Protein AF-A0A377CUZ8-F1 (afdb_monomer_lite)

Organism: Escherichia coli (NCBI:txid562)

Foldseek 3Di:
DPPWDFDWDWDADDDPDTDTDGPGTDDDDPQFDDQPFPCPPWFQPDDDSRGHPVCVQVVVQVVVCVVVVHHDPDDDDDDPWPPDPDDDWDWDADPVVRDIATAGHTRPDPDGDRGPDDGD

Radius of gyration: 17.98 Å; chains: 1; bounding box: 41×42×46 Å

pLDDT: mean 97.09, std 1.18, range [89.94, 98.19]

InterPro domains:
  IPR010280 (Uracil-5)-methyltransferase family [PS51687] (44-120)
  IPR010280 (Uracil-5)-methyltransferase family [PTHR11061] (1-120)
  IPR012340 Nucleic acid-binding, OB-fold [G3DSA:2.40.50.140] (1-38)
  IPR029063 S-adenosyl-L-methionine-dependent methyltransferase superfamily [G3DSA:3.40.50.150] (39-115)
  IPR029063 S-adenosyl-L-methionine-dependent methyltransferase superfamily [SSF53335] (32-120)

Secondary structure (DSSP, 8-state):
-TT--EEEEEEEEETTEEEEEEEEE----TTB---S-TTTTTBTT-S-TTB-HHHHHHHHHHHHHHHHTS---------SSS-------EEEEETTTTEEEEEEEBTTSSPEEEPS----

Sequence (120 aa):
MPQENAEVTVTEDKKQYARAKVVRRLSDSPERETPRCPHFGVCGGCQQQHASVDLQQRSKS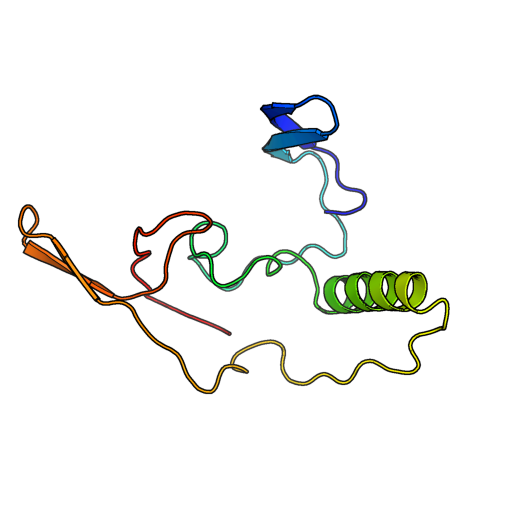AALARLMKHDVSEVIADVPWGYRRRARLSLNYLPKTQQLQMGFRKAGSSDIVDVKQCPI

Structure (mmCIF, N/CA/C/O backbone):
data_AF-A0A377CUZ8-F1
#
_entry.id   AF-A0A377CUZ8-F1
#
loop_
_atom_site.group_PDB
_atom_site.id
_atom_site.type_symbol
_atom_site.label_atom_id
_atom_site.label_alt_id
_atom_site.label_comp_id
_atom_site.label_asym_id
_atom_site.label_entity_id
_atom_site.label_seq_id
_atom_site.pdbx_PDB_ins_code
_atom_site.Cartn_x
_atom_site.Cartn_y
_atom_site.Cartn_z
_atom_site.occupancy
_atom_site.B_iso_or_equiv
_atom_site.auth_seq_id
_atom_site.auth_comp_id
_atom_site.auth_asym_id
_atom_site.auth_atom_id
_atom_site.pdbx_PDB_model_num
ATOM 1 N N . MET A 1 1 ? 0.066 4.608 -9.430 1.00 89.94 1 MET A N 1
ATOM 2 C CA . MET A 1 1 ? 1.178 3.793 -9.965 1.00 89.94 1 MET A CA 1
ATOM 3 C C . MET A 1 1 ? 1.796 4.525 -11.143 1.00 89.94 1 MET A C 1
ATOM 5 O O . MET A 1 1 ? 1.239 5.553 -11.524 1.00 89.94 1 MET A O 1
ATOM 9 N N . PRO A 1 2 ? 2.950 4.087 -11.678 1.00 93.50 2 PRO A N 1
ATOM 10 C CA . PRO A 1 2 ? 3.491 4.676 -12.896 1.00 93.50 2 PRO A CA 1
ATOM 11 C C . PRO A 1 2 ? 2.420 4.763 -14.000 1.00 93.50 2 PRO A C 1
ATOM 13 O O . PRO A 1 2 ? 1.603 3.852 -14.140 1.00 93.50 2 PRO A O 1
ATOM 16 N N . GLN A 1 3 ? 2.410 5.890 -14.722 1.00 94.31 3 GLN A N 1
ATOM 17 C CA . GLN A 1 3 ? 1.491 6.198 -15.829 1.00 94.31 3 GLN A CA 1
ATOM 18 C C . GLN A 1 3 ? -0.010 6.297 -15.477 1.00 94.31 3 GLN A C 1
ATOM 20 O O . GLN A 1 3 ? -0.833 6.413 -16.378 1.00 94.31 3 GLN A O 1
ATOM 25 N N . GLU A 1 4 ? -0.390 6.321 -14.196 1.00 96.31 4 GLU A N 1
ATOM 26 C CA . GLU A 1 4 ? -1.786 6.559 -13.800 1.00 96.31 4 GLU A CA 1
ATOM 27 C C . GLU A 1 4 ? -2.101 8.036 -13.578 1.00 96.31 4 GLU A C 1
ATOM 29 O O . GLU A 1 4 ? -1.284 8.798 -13.054 1.00 96.31 4 GLU A O 1
ATOM 34 N N . ASN A 1 5 ? -3.343 8.407 -13.877 1.00 97.50 5 ASN A N 1
ATOM 35 C CA . ASN A 1 5 ? -3.912 9.713 -13.588 1.00 97.50 5 ASN A CA 1
ATOM 36 C C . ASN A 1 5 ? -4.912 9.600 -12.433 1.00 97.50 5 ASN A C 1
ATOM 38 O O . ASN A 1 5 ? -5.683 8.642 -12.331 1.00 97.50 5 ASN A O 1
ATOM 42 N N . ALA A 1 6 ? -4.909 10.592 -11.547 1.00 97.62 6 ALA A N 1
ATOM 43 C CA . ALA A 1 6 ? -5.799 10.635 -10.398 1.00 97.62 6 ALA A CA 1
ATOM 44 C C . ALA A 1 6 ? -6.042 12.073 -9.938 1.00 97.62 6 ALA A C 1
ATOM 46 O O . ALA A 1 6 ? -5.156 12.923 -10.017 1.00 97.62 6 ALA A O 1
ATOM 47 N N . GLU A 1 7 ? -7.223 12.306 -9.381 1.00 98.00 7 GLU A N 1
ATOM 48 C CA . GLU A 1 7 ? -7.508 13.454 -8.533 1.00 98.00 7 GLU A CA 1
ATOM 49 C C . GLU A 1 7 ? -6.993 13.165 -7.128 1.00 98.00 7 GLU A C 1
ATOM 51 O O . GLU A 1 7 ? -7.275 12.114 -6.533 1.00 98.00 7 GLU A O 1
ATOM 56 N N . VAL A 1 8 ? -6.222 14.105 -6.594 1.00 98.00 8 VAL A N 1
ATOM 57 C CA . VAL A 1 8 ? -5.542 13.954 -5.312 1.00 98.00 8 VAL A CA 1
ATOM 58 C C . VAL A 1 8 ? -5.787 15.165 -4.423 1.00 98.00 8 VAL A C 1
ATOM 60 O O . VAL A 1 8 ? -5.909 16.290 -4.900 1.00 98.00 8 VAL A O 1
ATOM 63 N N . THR A 1 9 ? -5.806 14.937 -3.114 1.00 98.06 9 THR A N 1
ATOM 64 C CA . THR A 1 9 ? -5.796 15.998 -2.104 1.00 98.06 9 THR A CA 1
ATOM 65 C C . THR A 1 9 ? -4.453 15.989 -1.395 1.00 98.06 9 THR A C 1
ATOM 67 O O . THR A 1 9 ? -4.033 14.956 -0.868 1.00 98.06 9 THR A O 1
ATOM 70 N N . VAL A 1 10 ? -3.777 17.137 -1.380 1.00 97.50 10 VAL A N 1
ATOM 71 C CA . VAL A 1 10 ? -2.505 17.317 -0.670 1.00 97.50 10 VAL A CA 1
ATOM 72 C C . VAL A 1 10 ? -2.757 17.265 0.837 1.00 97.50 10 VAL A C 1
ATOM 74 O O . VAL A 1 10 ? -3.630 17.957 1.351 1.00 97.50 10 VAL A O 1
ATOM 77 N N . THR A 1 11 ? -2.012 16.416 1.545 1.00 96.56 11 THR A N 1
ATOM 78 C CA . THR A 1 11 ? -2.122 16.221 3.000 1.00 96.56 11 THR A CA 1
ATOM 79 C C . THR A 1 11 ? -0.933 16.782 3.770 1.00 96.56 11 THR A C 1
ATOM 81 O O . THR A 1 11 ? -1.058 17.077 4.952 1.00 96.56 11 THR A O 1
ATOM 84 N N . GLU A 1 12 ? 0.230 16.893 3.128 1.00 96.81 12 GLU A N 1
ATOM 85 C CA . GLU A 1 12 ? 1.416 17.540 3.691 1.00 96.81 12 GLU A CA 1
ATOM 86 C C . GLU A 1 12 ? 2.103 18.330 2.579 1.00 96.81 12 GLU A C 1
ATOM 88 O O . GLU A 1 12 ? 2.360 17.769 1.513 1.00 96.81 12 GLU A O 1
ATOM 93 N N . ASP A 1 13 ? 2.443 19.588 2.845 1.00 97.38 13 ASP A N 1
ATOM 94 C CA . ASP A 1 13 ? 3.226 20.431 1.944 1.00 97.38 13 ASP A CA 1
ATOM 95 C C . ASP A 1 13 ? 4.497 20.905 2.659 1.00 97.38 13 ASP A C 1
ATOM 97 O O . ASP A 1 13 ? 4.447 21.404 3.787 1.00 97.38 13 ASP A O 1
ATOM 101 N N . LYS A 1 14 ? 5.655 20.664 2.043 1.00 96.88 14 LYS A N 1
ATOM 102 C CA . LYS A 1 14 ? 6.979 20.995 2.579 1.00 96.88 14 LYS A CA 1
ATOM 103 C C . LYS A 1 14 ? 7.856 21.542 1.463 1.00 96.88 14 LYS A C 1
ATOM 105 O O . LYS A 1 14 ? 7.693 21.218 0.295 1.00 96.88 14 LYS A O 1
ATOM 110 N N . LYS A 1 15 ? 8.902 22.276 1.852 1.00 96.81 15 LYS A N 1
ATOM 111 C CA . LYS A 1 15 ? 9.813 22.990 0.937 1.00 96.81 15 LYS A CA 1
ATOM 112 C C . LYS A 1 15 ? 10.317 22.180 -0.271 1.00 96.81 15 LYS A C 1
ATOM 114 O O . LYS A 1 15 ? 10.51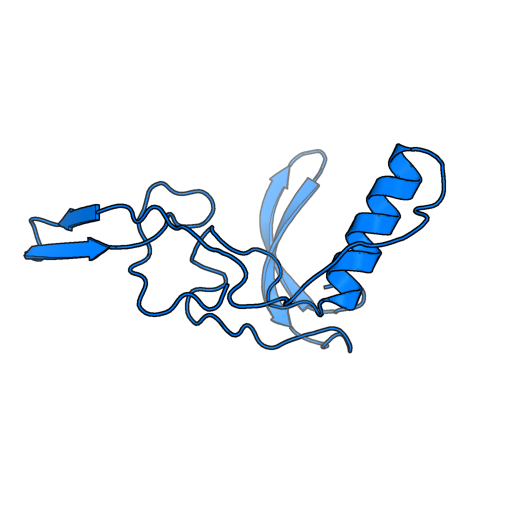0 22.764 -1.326 1.00 96.81 15 LYS A O 1
ATOM 119 N N . GLN A 1 16 ? 10.595 20.883 -0.104 1.00 97.50 16 GLN A N 1
ATOM 120 C CA . GLN A 1 16 ? 11.187 20.035 -1.154 1.00 97.50 16 GLN A CA 1
ATOM 121 C C . GLN A 1 16 ? 10.247 18.937 -1.670 1.00 97.50 16 GLN A C 1
ATOM 123 O O . GLN A 1 16 ? 10.608 18.220 -2.600 1.00 97.50 16 GLN A O 1
ATOM 128 N N . TYR A 1 17 ? 9.085 18.737 -1.042 1.00 97.56 17 TYR A N 1
ATOM 129 C CA . TYR A 1 17 ? 8.136 17.699 -1.442 1.00 97.56 17 TYR A CA 1
ATOM 130 C C . TYR A 1 17 ? 6.757 17.928 -0.828 1.00 97.56 17 TYR A C 1
ATOM 132 O O . TYR A 1 17 ? 6.635 18.461 0.272 1.00 97.56 17 TYR A O 1
ATOM 140 N N . ALA A 1 18 ? 5.736 17.384 -1.484 1.00 97.31 18 ALA A N 1
ATOM 141 C CA . ALA A 1 18 ? 4.393 17.262 -0.938 1.00 97.31 18 ALA A CA 1
ATOM 142 C C . ALA A 1 18 ? 3.968 15.787 -0.874 1.00 97.31 18 ALA A C 1
ATOM 144 O O . ALA A 1 18 ? 4.479 14.936 -1.610 1.00 97.31 18 ALA A O 1
ATOM 145 N N . ARG A 1 19 ? 3.023 15.471 0.012 1.00 97.25 19 ARG A N 1
ATOM 146 C CA . ARG A 1 19 ? 2.322 14.180 0.055 1.00 97.25 19 ARG A CA 1
ATOM 147 C C . ARG A 1 19 ? 0.847 14.408 -0.208 1.00 97.25 19 ARG A C 1
ATOM 149 O O . ARG A 1 19 ? 0.271 15.368 0.295 1.00 97.25 19 ARG A O 1
ATOM 156 N N . ALA A 1 20 ? 0.234 13.494 -0.947 1.00 97.12 20 ALA A N 1
ATOM 157 C CA . ALA A 1 20 ? -1.176 13.563 -1.285 1.00 97.12 20 ALA A CA 1
ATOM 158 C C . ALA A 1 20 ? -1.852 12.197 -1.146 1.00 97.12 20 ALA A C 1
ATOM 160 O O . ALA A 1 20 ? -1.202 11.150 -1.221 1.00 97.12 20 ALA A O 1
ATOM 161 N N . LYS A 1 21 ? -3.171 12.218 -0.962 1.00 96.50 21 LYS A N 1
ATOM 162 C CA . LYS A 1 21 ? -4.034 11.036 -1.017 1.00 96.50 21 LYS A CA 1
ATOM 163 C C . LYS A 1 21 ? -4.889 11.080 -2.273 1.00 96.50 21 LYS A C 1
ATOM 165 O O . LYS A 1 21 ? -5.365 12.140 -2.663 1.00 96.50 21 LYS A O 1
ATOM 170 N N . VAL A 1 22 ? -5.095 9.917 -2.884 1.00 97.19 22 VAL A N 1
ATOM 171 C CA . VAL A 1 22 ? -5.995 9.764 -4.032 1.00 97.19 22 VAL A CA 1
ATOM 172 C C . VAL A 1 22 ? -7.440 9.879 -3.556 1.00 97.19 22 VAL A C 1
ATOM 174 O O . VAL A 1 22 ? -7.847 9.132 -2.668 1.00 97.19 22 VAL A O 1
ATOM 177 N N . VAL A 1 23 ? -8.196 10.795 -4.159 1.00 97.19 23 VAL A N 1
ATOM 178 C CA . VAL A 1 23 ? -9.649 10.933 -3.962 1.00 97.19 23 VAL A CA 1
ATOM 179 C C . VAL A 1 23 ? -10.383 10.122 -5.018 1.00 97.19 23 VAL A C 1
ATOM 181 O O . VAL A 1 23 ? -11.266 9.331 -4.698 1.00 97.19 23 VAL A O 1
ATOM 184 N N . ARG A 1 24 ? -9.971 10.277 -6.279 1.00 97.38 24 ARG A N 1
ATOM 185 C CA . ARG A 1 24 ? -10.550 9.564 -7.413 1.00 97.38 24 ARG A CA 1
ATOM 186 C C . ARG A 1 24 ? -9.455 9.176 -8.389 1.00 97.38 24 ARG A C 1
ATOM 188 O O . ARG A 1 24 ? -8.672 10.009 -8.828 1.00 97.38 24 ARG A O 1
ATOM 195 N N . ARG A 1 25 ? -9.390 7.894 -8.730 1.00 96.75 25 ARG A N 1
ATOM 196 C CA . ARG A 1 25 ? -8.479 7.393 -9.762 1.00 96.75 25 ARG A CA 1
ATOM 197 C C . ARG A 1 25 ? -9.167 7.510 -11.122 1.00 96.75 25 ARG A C 1
ATOM 199 O O . ARG A 1 25 ? -10.333 7.145 -11.225 1.00 96.75 25 ARG A O 1
ATOM 206 N N . LEU A 1 26 ? -8.469 8.057 -12.115 1.00 97.31 26 LEU A N 1
ATOM 207 C CA . LEU A 1 26 ? -9.022 8.366 -13.442 1.00 97.31 26 LEU A CA 1
ATOM 208 C C . LEU A 1 26 ? -8.590 7.351 -14.508 1.00 97.31 26 LEU A C 1
ATOM 210 O O . LEU A 1 26 ? -9.293 7.176 -15.497 1.00 97.31 26 LEU A O 1
ATOM 214 N N . SER A 1 27 ? -7.453 6.683 -14.307 1.00 96.94 27 SER A N 1
ATOM 215 C CA . SER A 1 27 ? -6.963 5.616 -15.180 1.00 96.94 27 SER A CA 1
ATOM 216 C C . SER A 1 27 ? -6.276 4.509 -14.379 1.00 96.94 27 SER A C 1
ATOM 218 O O . SER A 1 27 ? -5.747 4.746 -13.288 1.00 96.94 27 SER A O 1
ATOM 220 N N . ASP A 1 28 ? -6.300 3.297 -14.930 1.00 95.88 28 ASP A N 1
ATOM 221 C CA . ASP A 1 28 ? -5.629 2.122 -14.378 1.00 95.88 28 ASP A CA 1
ATOM 222 C C . ASP A 1 28 ? -4.406 1.762 -15.227 1.00 95.88 28 ASP A C 1
ATOM 224 O O . ASP A 1 28 ? -4.467 1.721 -16.455 1.00 95.88 28 ASP A O 1
ATOM 228 N N . SER A 1 29 ? -3.284 1.496 -14.558 1.00 96.75 29 SER A N 1
ATOM 229 C CA . SER A 1 29 ? -2.100 0.923 -15.198 1.00 96.75 29 SER A CA 1
ATOM 230 C C . SER A 1 29 ? -2.367 -0.537 -15.592 1.00 96.75 29 SER A C 1
ATOM 232 O O . SER A 1 29 ? -3.011 -1.248 -14.818 1.00 96.75 29 SER A O 1
ATOM 234 N N . PRO A 1 30 ? -1.814 -1.038 -16.713 1.00 96.25 30 PRO A N 1
ATOM 235 C CA . PRO A 1 30 ? -1.911 -2.459 -17.067 1.00 96.25 30 PRO A CA 1
ATOM 236 C C . PRO A 1 30 ? -1.238 -3.386 -16.043 1.00 96.25 30 PRO A C 1
ATOM 238 O O . PRO A 1 30 ? -1.568 -4.559 -15.962 1.00 96.25 30 PRO A O 1
ATOM 241 N N . GLU A 1 31 ? -0.314 -2.859 -15.238 1.00 97.69 31 GLU A N 1
ATOM 242 C CA . GLU A 1 31 ? 0.416 -3.602 -14.201 1.00 97.69 31 GLU A CA 1
ATOM 243 C C . GLU A 1 31 ? -0.303 -3.556 -12.839 1.00 97.69 31 GLU A C 1
ATOM 245 O O . GLU A 1 31 ? 0.282 -3.882 -11.799 1.00 97.69 31 GLU A O 1
ATOM 250 N N . ARG A 1 32 ? -1.545 -3.050 -12.806 1.00 97.44 32 ARG A N 1
ATOM 251 C CA . ARG A 1 32 ? -2.346 -2.957 -11.586 1.00 97.44 32 ARG A CA 1
ATOM 252 C C . ARG A 1 32 ? -2.964 -4.295 -11.251 1.00 97.44 32 ARG A C 1
ATOM 254 O O . ARG A 1 32 ? -3.719 -4.863 -12.025 1.00 97.44 32 ARG A O 1
ATOM 261 N N . GLU A 1 33 ? -2.723 -4.710 -10.018 1.00 97.50 33 GLU A N 1
ATOM 262 C CA . GLU A 1 33 ? -3.305 -5.909 -9.439 1.00 97.50 33 GLU A CA 1
ATOM 263 C C . GLU A 1 33 ? -4.316 -5.544 -8.358 1.00 97.50 33 GLU A C 1
ATOM 265 O O . GLU A 1 33 ? -4.198 -4.520 -7.672 1.00 97.50 33 GLU A O 1
ATOM 270 N N . THR A 1 34 ? -5.306 -6.414 -8.172 1.00 97.38 34 THR A N 1
ATOM 271 C CA . THR A 1 34 ? -6.209 -6.309 -7.025 1.00 97.38 34 THR A CA 1
ATOM 272 C C . THR A 1 34 ? -5.522 -6.928 -5.805 1.00 97.38 34 THR A C 1
ATOM 274 O O . THR A 1 34 ? -5.160 -8.107 -5.847 1.00 97.38 34 THR A O 1
ATOM 277 N N . PRO A 1 35 ? -5.330 -6.180 -4.701 1.00 97.62 35 PRO A N 1
ATOM 278 C CA . PRO A 1 35 ? -4.706 -6.724 -3.500 1.00 97.62 35 PRO A CA 1
ATOM 279 C C . PRO A 1 35 ? -5.450 -7.955 -2.969 1.00 97.62 35 PRO A C 1
ATOM 281 O O . PRO A 1 35 ? -6.658 -7.905 -2.747 1.00 97.62 35 PRO A O 1
ATOM 284 N N . ARG A 1 36 ? -4.723 -9.048 -2.701 1.00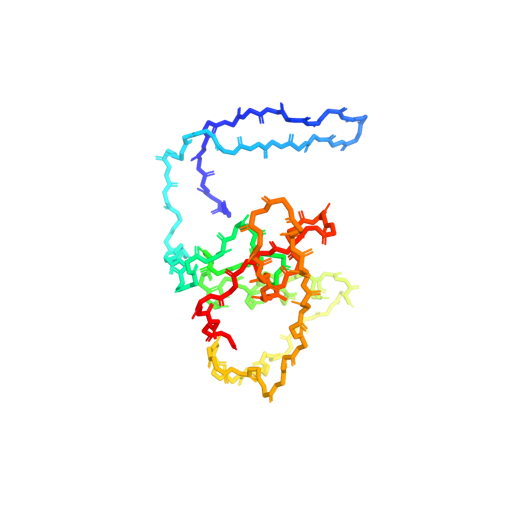 97.56 36 ARG A N 1
ATOM 285 C CA . ARG A 1 36 ? -5.306 -10.274 -2.120 1.00 97.56 36 ARG A CA 1
ATOM 286 C C . ARG A 1 36 ? -5.636 -10.135 -0.636 1.00 97.56 36 ARG A C 1
ATOM 288 O O . ARG A 1 36 ? -6.474 -10.863 -0.118 1.00 97.56 36 ARG A O 1
ATOM 295 N N . CYS A 1 37 ? -4.938 -9.250 0.076 1.00 98.00 37 CYS A N 1
ATOM 296 C CA . CYS A 1 37 ? -5.146 -9.052 1.504 1.00 98.00 37 CYS A CA 1
ATOM 297 C C . CYS A 1 37 ? -6.233 -7.994 1.752 1.00 98.00 37 CYS A C 1
ATOM 299 O O . CYS A 1 37 ? -6.029 -6.838 1.371 1.00 98.00 37 CYS A O 1
ATOM 301 N N . PRO A 1 38 ? -7.316 -8.311 2.488 1.00 97.25 38 PRO A N 1
ATOM 302 C CA . PRO A 1 38 ? -8.354 -7.331 2.820 1.00 97.25 38 PRO A CA 1
ATOM 303 C C . PRO A 1 38 ? -7.845 -6.211 3.743 1.00 97.25 38 PRO A C 1
ATOM 305 O O . PRO A 1 38 ? -8.467 -5.162 3.864 1.00 97.25 38 PRO A O 1
ATOM 308 N N . HIS A 1 39 ? -6.700 -6.415 4.397 1.00 97.81 39 HIS A N 1
ATOM 309 C CA . HIS A 1 39 ? -6.081 -5.434 5.288 1.00 97.81 39 HIS A CA 1
ATOM 310 C C . HIS A 1 39 ? -5.069 -4.518 4.576 1.00 97.81 39 HIS A C 1
ATOM 312 O O . HIS A 1 39 ? -4.458 -3.660 5.224 1.00 97.81 39 HIS A O 1
ATOM 318 N N . PHE A 1 40 ? -4.832 -4.710 3.273 1.00 97.75 40 PHE A N 1
ATOM 319 C CA . PHE A 1 40 ? -3.887 -3.903 2.502 1.00 97.75 40 PHE A CA 1
ATOM 320 C C . PHE A 1 40 ? -4.293 -2.418 2.495 1.00 97.75 40 PHE A C 1
ATOM 322 O O . PHE A 1 40 ? -5.469 -2.080 2.434 1.00 97.75 40 PHE A O 1
ATOM 329 N N . GLY A 1 41 ? -3.313 -1.517 2.601 1.00 94.94 41 GLY A N 1
ATOM 330 C CA . GLY A 1 41 ? -3.541 -0.070 2.720 1.00 94.94 41 GLY A CA 1
ATOM 331 C C . GLY A 1 41 ? -3.790 0.424 4.152 1.00 94.94 41 GLY A C 1
AT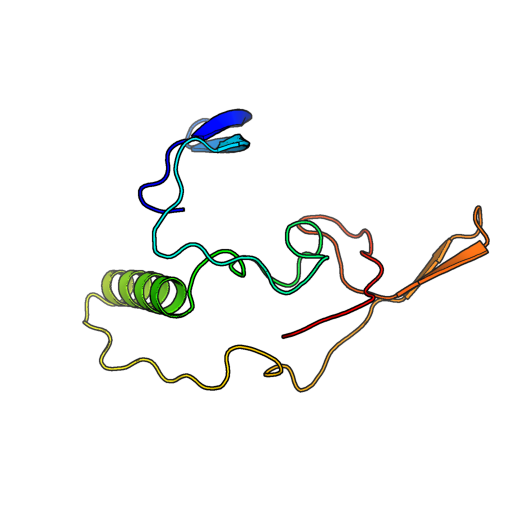OM 332 O O . GLY A 1 41 ? -3.578 1.603 4.426 1.00 94.94 41 GLY A O 1
ATOM 333 N N . VAL A 1 42 ? -4.156 -0.466 5.082 1.00 96.81 42 VAL A N 1
ATOM 334 C CA . VAL A 1 42 ? -4.301 -0.150 6.516 1.00 96.81 42 VAL A CA 1
ATOM 335 C C . VAL A 1 42 ? -3.185 -0.799 7.336 1.00 96.81 42 VAL A C 1
ATOM 337 O O . VAL A 1 42 ? -2.524 -0.134 8.138 1.00 96.81 42 VAL A O 1
ATOM 340 N N . CYS A 1 43 ? -2.953 -2.096 7.122 1.00 97.44 43 CYS A N 1
ATOM 341 C CA . CYS A 1 43 ? -1.864 -2.851 7.734 1.00 97.44 43 CYS A CA 1
ATOM 342 C C . CYS A 1 43 ? -0.511 -2.386 7.181 1.00 97.44 43 CYS A C 1
ATOM 344 O O . CYS A 1 43 ? -0.314 -2.321 5.970 1.00 97.44 43 CYS A O 1
ATOM 346 N N . GLY A 1 44 ? 0.449 -2.117 8.067 1.00 95.69 44 GLY A N 1
ATOM 347 C CA . GLY A 1 44 ? 1.790 -1.659 7.695 1.00 95.69 44 GLY A CA 1
ATOM 348 C C . GLY A 1 44 ? 2.702 -2.743 7.112 1.00 95.69 44 GLY A C 1
ATOM 349 O O . GLY A 1 44 ? 3.846 -2.448 6.779 1.00 95.69 44 GLY A O 1
ATOM 350 N N . GLY A 1 45 ? 2.234 -3.991 7.001 1.00 96.44 45 GLY A N 1
ATOM 351 C CA . GLY A 1 45 ? 3.056 -5.129 6.586 1.00 96.44 45 GLY A CA 1
ATOM 352 C C . GLY 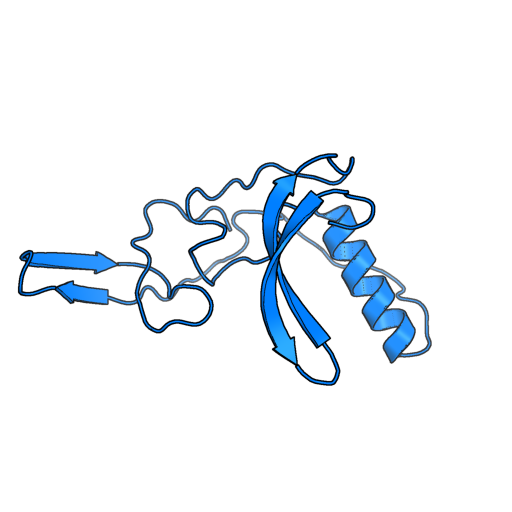A 1 45 ? 3.406 -5.167 5.095 1.00 96.44 45 GLY A C 1
ATOM 353 O O . GLY A 1 45 ? 4.516 -5.559 4.753 1.00 96.44 45 GLY A O 1
ATOM 354 N N . CYS A 1 46 ? 2.491 -4.760 4.211 1.00 97.62 46 CYS A N 1
ATOM 355 C CA . CYS A 1 46 ? 2.668 -4.821 2.755 1.00 97.62 46 CYS A CA 1
ATOM 356 C C . CYS A 1 46 ? 2.436 -3.446 2.125 1.00 97.62 46 CYS A C 1
ATOM 358 O O . CYS A 1 46 ? 1.463 -2.781 2.471 1.00 97.62 46 CYS A O 1
ATOM 360 N N . GLN A 1 47 ? 3.266 -3.051 1.153 1.00 97.38 47 GLN A N 1
ATOM 361 C CA . GLN A 1 47 ? 3.172 -1.728 0.512 1.00 97.38 47 GLN A CA 1
ATOM 362 C C . GLN A 1 47 ? 2.790 -1.781 -0.978 1.00 97.38 47 GLN A C 1
ATOM 364 O O . GLN A 1 47 ? 2.283 -0.795 -1.504 1.00 97.38 47 GLN A O 1
ATOM 369 N N . GLN A 1 48 ? 2.988 -2.917 -1.662 1.00 97.62 48 GLN A N 1
ATOM 370 C CA . GLN A 1 48 ? 2.908 -2.994 -3.131 1.00 97.62 48 GLN A CA 1
ATOM 371 C C . GLN A 1 48 ? 1.962 -4.082 -3.673 1.00 97.62 48 GLN A C 1
ATOM 373 O O . GLN A 1 48 ? 2.067 -4.425 -4.839 1.00 97.62 48 GLN A O 1
ATOM 378 N N . GLN A 1 49 ? 0.997 -4.596 -2.894 1.00 98.06 49 GLN A N 1
ATOM 379 C CA . GLN A 1 49 ? 0.065 -5.630 -3.401 1.00 98.06 49 GLN A CA 1
ATOM 380 C C . GLN A 1 49 ? -0.822 -5.166 -4.571 1.00 98.06 49 GLN A C 1
ATOM 382 O O . GLN A 1 49 ? -1.478 -5.986 -5.193 1.00 98.06 49 GLN A O 1
ATOM 387 N N . HIS A 1 50 ? -0.868 -3.861 -4.839 1.00 97.56 50 HIS A N 1
ATOM 388 C CA . HIS A 1 50 ? -1.600 -3.278 -5.960 1.00 97.56 50 HIS A CA 1
ATOM 389 C C . HIS A 1 50 ? -0.782 -3.217 -7.263 1.00 97.56 50 HIS A C 1
ATOM 391 O O . HIS A 1 50 ? -1.293 -2.734 -8.269 1.00 97.56 50 HIS A O 1
ATOM 397 N N . ALA A 1 51 ? 0.484 -3.635 -7.223 1.00 98.12 51 ALA A N 1
ATOM 398 C CA . ALA A 1 51 ? 1.396 -3.687 -8.358 1.00 98.12 51 ALA A CA 1
ATOM 399 C C . ALA A 1 51 ? 1.720 -5.148 -8.684 1.00 98.12 51 ALA A C 1
ATOM 401 O O . ALA A 1 51 ? 1.966 -5.936 -7.763 1.00 98.12 51 ALA A O 1
ATOM 402 N N . SER A 1 52 ? 1.791 -5.480 -9.970 1.00 98.06 52 SER A N 1
ATOM 403 C CA . SER A 1 52 ? 2.258 -6.780 -10.449 1.00 98.06 52 SER A CA 1
ATOM 404 C C . SER A 1 52 ? 3.654 -7.114 -9.915 1.00 98.06 52 SER A C 1
ATOM 406 O O . SER A 1 52 ? 4.451 -6.234 -9.563 1.00 98.06 52 SER A O 1
ATOM 408 N N . VAL A 1 53 ? 3.962 -8.408 -9.841 1.00 98.12 53 VAL A N 1
ATOM 409 C CA . VAL A 1 53 ? 5.288 -8.878 -9.412 1.00 98.12 53 VAL A CA 1
ATOM 410 C C . VAL A 1 53 ? 6.372 -8.339 -10.350 1.00 98.12 53 VAL A C 1
ATOM 412 O O . VAL A 1 53 ? 7.395 -7.843 -9.875 1.00 98.12 53 VAL A O 1
ATOM 415 N N . ASP A 1 54 ? 6.105 -8.322 -11.654 1.00 97.75 54 ASP A N 1
ATOM 416 C CA . ASP A 1 54 ? 7.029 -7.823 -12.673 1.00 97.75 54 ASP A CA 1
ATOM 417 C C . ASP A 1 54 ? 7.344 -6.339 -12.479 1.00 97.75 54 ASP A C 1
ATOM 419 O O . ASP A 1 54 ? 8.513 -5.943 -12.480 1.00 97.75 54 ASP A O 1
ATOM 423 N N . LEU A 1 55 ? 6.329 -5.503 -12.227 1.00 98.00 55 LEU A N 1
ATOM 424 C CA . LEU A 1 55 ? 6.542 -4.085 -11.945 1.00 98.00 55 LEU A CA 1
ATOM 425 C C . LEU A 1 55 ? 7.352 -3.886 -10.658 1.00 98.00 55 LEU A C 1
ATOM 427 O O . LEU A 1 55 ? 8.222 -3.008 -10.607 1.00 98.00 55 LEU A O 1
ATOM 431 N N . GLN A 1 56 ? 7.098 -4.691 -9.621 1.00 98.19 56 GLN A N 1
ATOM 432 C CA . GLN A 1 56 ? 7.860 -4.628 -8.372 1.00 98.19 56 GLN A CA 1
ATOM 433 C C . GLN A 1 56 ? 9.338 -4.966 -8.598 1.00 98.19 56 GLN A C 1
ATOM 435 O O . GLN A 1 56 ? 10.207 -4.228 -8.124 1.00 98.19 56 GLN A O 1
ATOM 440 N N . GLN A 1 57 ? 9.625 -6.051 -9.321 1.00 98.12 57 GLN A N 1
ATOM 441 C CA . GLN A 1 57 ? 10.987 -6.484 -9.632 1.00 98.12 57 GLN A CA 1
ATOM 442 C C . GLN A 1 57 ? 11.697 -5.454 -10.514 1.00 98.12 57 GLN A C 1
ATOM 444 O O . GLN A 1 57 ? 12.747 -4.945 -10.129 1.00 98.12 57 GLN A O 1
ATOM 449 N N . ARG A 1 58 ? 11.075 -5.039 -11.624 1.00 97.81 58 ARG A N 1
ATOM 450 C CA . ARG A 1 58 ? 11.618 -4.042 -12.563 1.00 97.81 58 ARG A CA 1
ATOM 451 C C . ARG A 1 58 ? 11.957 -2.723 -11.871 1.00 97.81 58 ARG A C 1
ATOM 453 O O . ARG A 1 58 ? 13.035 -2.171 -12.080 1.00 97.81 58 ARG A O 1
ATOM 460 N N . SER A 1 59 ? 11.067 -2.235 -11.005 1.00 97.94 59 SER A N 1
ATOM 461 C CA . SER A 1 59 ? 11.283 -0.985 -10.262 1.00 97.94 59 SER A CA 1
ATOM 462 C C . SER A 1 59 ? 12.459 -1.087 -9.286 1.00 97.94 59 SER A C 1
ATOM 464 O O . SER A 1 59 ? 13.257 -0.151 -9.186 1.00 97.94 59 SER A O 1
ATOM 466 N N . LYS A 1 60 ? 12.587 -2.218 -8.575 1.00 98.12 60 LYS A N 1
ATOM 467 C CA . LYS A 1 60 ? 13.688 -2.468 -7.631 1.00 98.12 60 LYS A CA 1
ATOM 468 C C . LYS A 1 60 ? 15.019 -2.643 -8.363 1.00 98.12 60 LYS A C 1
ATOM 470 O O . LYS A 1 60 ? 15.993 -1.995 -7.982 1.00 98.12 60 LYS A O 1
ATOM 475 N N . SER A 1 61 ? 15.047 -3.425 -9.441 1.00 98.00 61 SER A N 1
ATOM 476 C CA . SER A 1 61 ? 16.246 -3.635 -10.258 1.00 98.00 61 SER A CA 1
ATOM 477 C C . SER A 1 61 ? 16.730 -2.335 -10.897 1.00 98.00 61 SER A C 1
ATOM 479 O O . SER A 1 61 ? 17.913 -2.028 -10.819 1.00 98.00 61 SER A O 1
ATOM 481 N N . ALA A 1 62 ? 15.828 -1.502 -11.432 1.00 97.88 62 ALA A N 1
ATOM 482 C CA . ALA A 1 62 ? 16.201 -0.200 -11.990 1.00 97.88 62 ALA A CA 1
ATOM 483 C C . ALA A 1 62 ? 16.779 0.757 -10.930 1.00 97.88 62 ALA A C 1
ATOM 485 O O . ALA A 1 62 ? 17.704 1.519 -11.212 1.00 97.88 62 ALA A O 1
ATOM 486 N N . ALA A 1 63 ? 16.246 0.738 -9.703 1.00 98.12 63 ALA A N 1
ATOM 487 C CA . ALA A 1 63 ? 16.797 1.528 -8.605 1.00 98.12 63 ALA A CA 1
ATOM 488 C C . ALA A 1 63 ? 18.198 1.042 -8.198 1.00 98.12 63 ALA A C 1
ATOM 490 O O . ALA A 1 63 ? 19.094 1.871 -8.031 1.00 98.12 63 ALA A O 1
ATOM 491 N N . LEU A 1 64 ? 18.394 -0.277 -8.099 1.00 98.12 64 LEU A N 1
ATOM 492 C CA . LEU A 1 64 ? 19.689 -0.886 -7.795 1.00 98.12 64 LEU A CA 1
ATOM 493 C C . LEU A 1 64 ? 20.725 -0.584 -8.885 1.00 98.12 64 LEU A C 1
ATOM 495 O O . LEU A 1 64 ? 21.821 -0.132 -8.563 1.00 98.12 64 LEU A O 1
ATOM 499 N N . ALA A 1 65 ? 20.358 -0.750 -10.158 1.00 98.12 65 ALA A N 1
ATOM 500 C CA . ALA A 1 65 ? 21.255 -0.510 -11.283 1.00 98.12 65 ALA A CA 1
ATOM 501 C C . ALA A 1 65 ? 21.779 0.931 -11.304 1.00 98.12 65 ALA A C 1
ATOM 503 O O . ALA A 1 65 ? 22.976 1.172 -11.452 1.00 98.12 65 ALA A O 1
ATOM 504 N N . ARG A 1 66 ? 20.891 1.908 -11.066 1.00 98.19 66 ARG A N 1
ATOM 505 C CA . ARG A 1 66 ? 21.277 3.324 -10.959 1.00 98.19 66 ARG A CA 1
ATOM 506 C C . ARG A 1 66 ? 22.212 3.592 -9.785 1.00 98.19 66 ARG A C 1
ATOM 508 O O . ARG A 1 66 ? 23.140 4.382 -9.932 1.00 98.19 66 ARG A O 1
ATOM 515 N N . LEU A 1 67 ? 21.962 2.965 -8.634 1.00 98.12 67 LEU A N 1
ATOM 516 C CA . LEU A 1 67 ? 22.781 3.157 -7.438 1.00 98.12 67 LEU A CA 1
ATOM 517 C C . LEU A 1 67 ? 24.189 2.572 -7.620 1.00 98.12 67 LEU A C 1
ATOM 519 O O . LEU A 1 67 ? 25.166 3.203 -7.228 1.00 98.12 67 LEU A O 1
ATOM 523 N N . MET A 1 68 ? 24.282 1.399 -8.250 1.00 97.38 68 MET A N 1
ATOM 524 C CA . MET A 1 68 ? 25.544 0.695 -8.496 1.00 97.38 68 MET A CA 1
ATOM 525 C C . MET A 1 68 ? 26.265 1.158 -9.766 1.00 97.38 68 MET A C 1
ATOM 527 O O . MET A 1 68 ? 27.432 0.826 -9.949 1.00 97.38 68 MET A O 1
ATOM 531 N N . LYS A 1 69 ? 25.582 1.912 -10.640 1.00 97.38 69 LYS A N 1
ATOM 532 C CA . LYS A 1 69 ? 26.040 2.257 -11.998 1.00 97.38 69 LYS A CA 1
ATOM 533 C C . LYS A 1 69 ? 26.447 1.017 -12.806 1.00 97.38 69 LYS A C 1
ATOM 535 O O . LYS A 1 69 ? 27.411 1.054 -13.565 1.00 97.38 69 LYS A O 1
ATOM 540 N N . HIS A 1 70 ? 25.717 -0.074 -12.606 1.00 97.31 70 HIS A N 1
ATOM 541 C CA . HIS A 1 70 ? 25.947 -1.368 -13.236 1.00 97.31 70 HIS A CA 1
ATOM 542 C C . HIS A 1 70 ? 24.610 -2.081 -13.417 1.00 97.31 70 HIS A C 1
ATOM 544 O O . HIS A 1 70 ? 23.738 -1.970 -12.555 1.00 97.31 70 HIS A O 1
ATOM 550 N N . ASP A 1 71 ? 24.451 -2.829 -14.504 1.00 95.56 71 ASP A N 1
ATOM 551 C CA . ASP A 1 71 ? 23.218 -3.567 -14.763 1.00 95.56 71 ASP A CA 1
ATOM 552 C C . ASP A 1 71 ? 22.993 -4.695 -13.748 1.00 95.56 71 ASP A C 1
ATOM 554 O O . ASP A 1 71 ? 23.931 -5.289 -13.210 1.00 95.56 71 ASP A O 1
ATOM 558 N N . VAL A 1 72 ? 21.723 -4.984 -13.464 1.00 97.25 72 VAL A N 1
ATOM 559 C CA . VAL A 1 72 ? 21.334 -6.109 -12.607 1.00 97.25 72 VAL A CA 1
ATOM 560 C C . VAL A 1 72 ? 21.279 -7.363 -13.467 1.00 97.25 72 VAL A C 1
ATOM 562 O O . VAL A 1 72 ? 20.443 -7.447 -14.362 1.00 97.25 72 VAL A O 1
ATOM 565 N N . SER A 1 73 ? 22.154 -8.327 -13.182 1.00 95.75 73 SER A N 1
ATOM 566 C CA . SER A 1 73 ? 22.302 -9.540 -13.993 1.00 95.75 73 SER A CA 1
ATOM 567 C C . SER A 1 73 ? 21.064 -10.436 -13.975 1.00 95.75 73 SER A C 1
ATOM 569 O O . SER A 1 73 ? 20.658 -10.944 -15.013 1.00 95.75 73 SER A O 1
ATOM 571 N N . GLU A 1 74 ? 20.455 -10.631 -12.804 1.00 96.56 74 GLU A N 1
ATOM 572 C CA . GLU A 1 74 ? 19.269 -11.473 -12.646 1.00 96.56 74 GLU A CA 1
ATOM 573 C C . GLU A 1 74 ? 18.453 -11.084 -11.407 1.00 96.56 74 GLU A C 1
ATOM 575 O O . GLU A 1 74 ? 18.950 -10.430 -10.485 1.00 96.56 74 GLU A O 1
ATOM 580 N N . VAL A 1 75 ? 17.188 -11.509 -11.378 1.00 98.12 75 VAL A N 1
ATOM 581 C CA . VAL A 1 75 ? 16.315 -11.396 -10.206 1.00 98.12 75 VAL A CA 1
ATOM 582 C C . VAL A 1 75 ? 16.007 -12.796 -9.699 1.00 98.12 75 VAL A C 1
ATOM 584 O O . VAL A 1 75 ? 15.275 -13.548 -10.336 1.00 98.12 75 VAL A O 1
ATOM 587 N N . ILE A 1 76 ? 16.531 -13.127 -8.522 1.00 98.19 76 ILE A N 1
ATOM 588 C CA . ILE A 1 76 ? 16.209 -14.379 -7.837 1.00 98.19 76 ILE A CA 1
ATOM 589 C C . ILE A 1 76 ? 14.866 -14.200 -7.121 1.00 98.19 76 ILE A C 1
ATOM 591 O O . ILE A 1 76 ? 14.725 -13.326 -6.261 1.00 98.19 76 ILE A O 1
ATOM 595 N N . ALA A 1 77 ? 13.880 -15.022 -7.475 1.00 97.62 77 ALA A N 1
ATOM 596 C CA . ALA A 1 77 ? 12.528 -14.969 -6.929 1.00 97.62 77 ALA A CA 1
ATOM 597 C C . ALA A 1 77 ? 11.962 -16.376 -6.685 1.00 97.62 77 ALA A C 1
ATOM 599 O O . ALA A 1 77 ? 12.444 -17.360 -7.236 1.00 97.62 77 ALA A O 1
ATOM 600 N N . ASP A 1 78 ? 10.925 -16.438 -5.856 1.00 97.19 78 ASP A N 1
ATOM 601 C CA . ASP A 1 78 ? 10.126 -17.630 -5.566 1.00 97.19 78 ASP A CA 1
ATOM 602 C C . ASP A 1 78 ? 8.639 -17.217 -5.532 1.00 97.19 78 ASP A C 1
ATOM 604 O O . ASP A 1 78 ? 8.286 -16.113 -5.969 1.00 97.19 78 ASP A O 1
ATOM 608 N N . VAL A 1 79 ? 7.759 -18.075 -5.016 1.00 96.06 79 VAL A N 1
ATOM 609 C CA . VAL A 1 79 ? 6.325 -17.820 -4.887 1.00 96.06 79 VAL A CA 1
ATOM 610 C C . VAL A 1 79 ? 6.027 -16.440 -4.266 1.00 96.06 79 VAL A C 1
ATOM 612 O O . VAL A 1 79 ? 6.525 -16.102 -3.191 1.00 96.06 79 VAL A O 1
ATOM 615 N N . PRO A 1 80 ? 5.175 -15.612 -4.903 1.00 95.75 80 PRO A N 1
ATOM 616 C CA . PRO A 1 80 ? 4.896 -14.255 -4.422 1.00 95.75 80 PRO A CA 1
ATOM 617 C C . PRO A 1 80 ? 3.920 -14.204 -3.234 1.00 95.75 80 PRO A C 1
ATOM 619 O O . PRO A 1 80 ? 3.687 -13.133 -2.672 1.00 95.75 80 PRO A O 1
ATOM 622 N N . TRP A 1 81 ? 3.342 -15.345 -2.848 1.00 97.69 81 TRP A N 1
ATOM 623 C CA . TRP A 1 81 ? 2.348 -15.487 -1.782 1.00 97.69 81 TRP A CA 1
ATOM 624 C C . TRP A 1 81 ? 2.667 -16.709 -0.923 1.00 97.69 81 TRP A C 1
ATOM 626 O O . TRP A 1 81 ? 3.211 -17.687 -1.430 1.00 97.69 81 TRP A O 1
ATOM 636 N N . GLY A 1 82 ? 2.318 -16.659 0.363 1.00 97.31 82 GLY A N 1
ATOM 637 C CA . GLY A 1 82 ? 2.632 -17.716 1.330 1.00 97.31 82 GLY A CA 1
ATOM 638 C C . GLY A 1 82 ? 4.132 -17.923 1.567 1.00 97.31 82 GLY A C 1
ATOM 639 O O . GLY A 1 82 ? 4.537 -18.970 2.066 1.00 97.31 82 GLY A O 1
ATOM 640 N N . TYR A 1 83 ? 4.965 -16.944 1.210 1.00 97.44 83 TYR A N 1
ATOM 641 C CA . TYR A 1 83 ? 6.418 -17.016 1.336 1.00 97.44 83 TYR A CA 1
ATOM 642 C C . TYR A 1 83 ? 6.888 -16.832 2.789 1.00 97.44 83 TYR A C 1
ATOM 644 O O . TYR A 1 83 ? 8.009 -17.202 3.160 1.00 97.44 83 TYR A O 1
ATOM 652 N N . ARG A 1 84 ? 6.069 -16.218 3.653 1.00 96.94 84 ARG A N 1
ATOM 653 C CA . ARG A 1 84 ? 6.467 -15.872 5.017 1.00 96.94 84 ARG A CA 1
ATOM 654 C C . ARG A 1 84 ? 6.305 -17.052 5.980 1.00 96.94 84 ARG A C 1
ATOM 656 O O . ARG A 1 84 ? 5.279 -17.228 6.622 1.00 96.94 84 ARG A O 1
ATOM 663 N N . ARG A 1 85 ? 7.408 -17.756 6.249 1.00 97.62 85 ARG A N 1
ATOM 664 C CA . ARG A 1 85 ? 7.447 -18.877 7.218 1.00 97.62 85 ARG A CA 1
ATOM 665 C C . ARG A 1 85 ? 7.226 -18.538 8.704 1.00 97.62 85 ARG A C 1
ATOM 667 O O . ARG A 1 85 ? 7.138 -19.443 9.523 1.00 97.62 85 ARG A O 1
ATOM 674 N N . ARG A 1 86 ? 7.254 -17.259 9.107 1.00 97.62 86 ARG A N 1
ATOM 675 C CA . ARG A 1 86 ? 7.092 -16.845 10.519 1.00 97.62 86 ARG A CA 1
ATOM 676 C C . ARG A 1 86 ? 6.480 -15.457 10.658 1.00 97.62 86 ARG A C 1
ATOM 678 O O . ARG A 1 86 ? 6.920 -14.513 9.997 1.00 97.62 86 ARG A O 1
ATOM 685 N N . ALA A 1 87 ? 5.557 -15.285 11.597 1.00 97.56 87 ALA A N 1
ATOM 686 C CA . ALA A 1 87 ? 4.955 -13.997 11.933 1.00 97.56 87 ALA A CA 1
ATOM 687 C C . ALA A 1 87 ? 5.044 -13.725 13.439 1.00 97.56 87 ALA A C 1
ATOM 689 O O . ALA A 1 87 ? 5.040 -14.645 14.249 1.00 97.56 87 ALA A O 1
ATOM 690 N N . ARG A 1 88 ? 5.130 -12.444 13.809 1.00 97.88 88 ARG A N 1
ATOM 691 C CA . ARG A 1 88 ? 4.989 -11.991 15.196 1.00 97.88 88 ARG A CA 1
ATOM 692 C C . ARG A 1 88 ? 3.737 -11.136 15.269 1.00 97.88 88 ARG A C 1
ATOM 694 O O . ARG A 1 88 ? 3.738 -10.017 14.758 1.00 97.88 88 ARG A O 1
ATOM 701 N N . LEU A 1 89 ? 2.691 -11.683 15.871 1.00 97.81 89 LEU A N 1
ATOM 702 C CA . LEU A 1 89 ? 1.433 -10.981 16.081 1.00 97.81 89 LEU A CA 1
ATOM 703 C C . LEU A 1 89 ? 1.524 -10.197 17.390 1.00 97.81 89 LEU A C 1
ATOM 705 O O . LEU A 1 89 ? 1.978 -10.713 18.409 1.00 97.81 89 LEU A O 1
ATOM 709 N N . SER A 1 90 ? 1.152 -8.924 17.333 1.00 97.88 90 SER A N 1
ATOM 710 C CA . SER A 1 90 ? 0.999 -8.085 18.518 1.00 97.88 90 SER A CA 1
ATOM 711 C C . SER A 1 90 ? -0.374 -8.349 19.122 1.00 97.88 90 SER A C 1
ATOM 713 O O . SER A 1 90 ? -1.351 -8.464 18.382 1.00 97.88 90 SER A O 1
ATOM 715 N N . LEU A 1 91 ? -0.429 -8.433 20.449 1.00 97.88 91 LEU A N 1
ATOM 716 C CA . LEU A 1 91 ? -1.659 -8.589 21.218 1.00 97.88 91 LEU A CA 1
ATOM 717 C C . LEU A 1 91 ? -1.912 -7.314 22.017 1.00 97.88 91 LEU A C 1
ATOM 719 O O . LEU A 1 91 ? -0.985 -6.772 22.619 1.00 97.88 91 LEU A O 1
ATOM 723 N N . ASN A 1 92 ? -3.155 -6.844 22.017 1.00 97.44 92 ASN A N 1
ATOM 724 C CA . ASN A 1 92 ? -3.573 -5.695 22.810 1.00 97.44 92 ASN A CA 1
ATOM 725 C C . ASN A 1 92 ? -4.992 -5.911 23.327 1.00 97.44 92 ASN A C 1
ATOM 727 O O . ASN A 1 92 ? -5.903 -6.150 22.538 1.00 97.44 92 ASN A O 1
ATOM 731 N N . TYR A 1 93 ? -5.182 -5.816 24.638 1.00 97.62 93 TYR A N 1
ATOM 732 C CA . TYR A 1 93 ? -6.505 -5.892 25.244 1.00 97.62 93 TYR A CA 1
ATOM 733 C C . TYR A 1 93 ? -7.088 -4.485 25.392 1.00 97.62 93 TYR A C 1
ATOM 735 O O . TYR A 1 93 ? -6.418 -3.589 25.899 1.00 97.62 93 TYR A O 1
ATOM 743 N N . LEU A 1 94 ? -8.332 -4.294 24.955 1.00 96.75 94 LEU A N 1
ATOM 744 C CA . LEU A 1 94 ? -9.076 -3.039 25.043 1.00 96.75 94 LEU A CA 1
ATOM 745 C C . LEU A 1 94 ? -10.086 -3.122 26.202 1.00 96.75 94 LEU A C 1
ATOM 747 O O . LEU A 1 94 ? -11.166 -3.686 26.016 1.00 96.75 94 LEU A O 1
ATOM 751 N N . PRO A 1 95 ? -9.809 -2.533 27.385 1.00 96.94 95 PRO A N 1
ATOM 752 C CA . PRO A 1 95 ? -10.657 -2.723 28.566 1.00 96.94 95 PRO A CA 1
ATOM 753 C C . PRO A 1 95 ? -12.078 -2.172 28.407 1.00 96.94 95 PRO A C 1
ATOM 755 O O . PRO A 1 95 ? -13.016 -2.727 28.967 1.00 96.94 95 PRO A O 1
ATOM 758 N N . LYS A 1 96 ? -12.249 -1.095 27.625 1.00 97.19 96 LYS A N 1
ATOM 759 C CA . LYS A 1 96 ? -13.548 -0.426 27.431 1.00 97.19 96 LYS A CA 1
ATOM 760 C C . LYS A 1 96 ? -14.549 -1.264 26.636 1.00 97.19 96 LYS A C 1
ATOM 762 O O . LYS A 1 96 ? -15.738 -1.201 26.915 1.00 97.19 96 LYS A O 1
ATOM 767 N N . THR A 1 97 ? -14.075 -2.008 25.638 1.00 97.00 97 THR A N 1
ATOM 768 C CA . THR A 1 97 ? -14.911 -2.866 24.782 1.00 97.00 97 THR A CA 1
ATOM 769 C C . THR A 1 97 ? -14.759 -4.346 25.111 1.00 97.00 97 THR A C 1
ATOM 771 O O . THR A 1 97 ? -15.450 -5.162 24.514 1.00 97.00 97 THR A O 1
ATOM 774 N N . GLN A 1 98 ? -13.861 -4.688 26.043 1.00 96.94 98 GLN A N 1
ATOM 775 C CA . GLN A 1 98 ? -13.539 -6.058 26.450 1.00 96.94 98 GLN A CA 1
ATOM 776 C C . GLN A 1 98 ? -13.079 -6.929 25.267 1.00 96.94 98 GLN A C 1
ATOM 778 O O . GLN A 1 98 ? -13.372 -8.119 25.188 1.00 96.94 98 GLN A O 1
ATOM 783 N N . GLN A 1 99 ? -12.346 -6.330 24.323 1.00 97.06 99 GLN A N 1
ATOM 784 C CA . GLN A 1 99 ? -11.885 -6.989 23.099 1.00 97.06 99 GLN A CA 1
ATOM 785 C C . GLN A 1 99 ? -10.374 -7.218 23.117 1.00 97.06 99 GLN A C 1
ATOM 787 O O . GLN A 1 99 ? -9.605 -6.339 23.504 1.00 97.06 99 GLN A O 1
ATOM 792 N N . LEU A 1 100 ? -9.941 -8.382 22.633 1.00 97.19 100 LEU A N 1
ATOM 793 C CA . LEU A 1 100 ? -8.540 -8.667 22.333 1.00 97.19 100 LEU A CA 1
ATOM 794 C C . LEU A 1 100 ? -8.278 -8.400 20.850 1.00 97.19 100 LEU A C 1
ATOM 796 O O . LEU A 1 100 ? -8.892 -9.019 19.985 1.00 97.19 100 LEU A O 1
ATOM 800 N N . GLN A 1 101 ? -7.343 -7.505 20.560 1.00 97.62 101 GLN A N 1
ATOM 801 C CA . GLN A 1 101 ? -6.821 -7.299 19.215 1.00 97.62 101 GLN A CA 1
ATOM 802 C C . GLN A 1 101 ? -5.611 -8.199 18.992 1.00 97.62 101 GLN A C 1
ATOM 804 O O . GLN A 1 101 ? -4.715 -8.252 19.842 1.00 97.62 101 GLN A O 1
ATOM 809 N N . MET A 1 102 ? -5.552 -8.846 17.828 1.00 98.12 102 MET A N 1
ATOM 810 C CA . MET A 1 102 ? -4.414 -9.663 17.425 1.00 98.12 102 MET A CA 1
ATOM 811 C C . MET A 1 102 ? -4.024 -9.358 15.982 1.00 98.12 102 MET A C 1
ATOM 813 O O . MET A 1 102 ? -4.774 -9.614 15.043 1.00 98.12 102 MET A O 1
ATOM 817 N N . GLY A 1 103 ? -2.812 -8.851 15.771 1.00 97.81 103 GLY A N 1
ATOM 818 C CA . GLY A 1 103 ? -2.374 -8.589 14.406 1.00 97.81 103 GLY A CA 1
ATOM 819 C C . GLY A 1 103 ? -1.094 -7.789 14.262 1.00 97.81 103 GLY A C 1
ATOM 820 O O . GLY A 1 103 ? -0.143 -7.952 15.027 1.00 97.81 103 GLY A O 1
ATOM 821 N N . PHE A 1 104 ? -1.054 -6.941 13.237 1.00 98.00 104 PHE A N 1
ATOM 822 C CA . PHE A 1 104 ? 0.113 -6.131 12.884 1.00 98.00 104 PHE A CA 1
ATOM 823 C C . PHE A 1 104 ? -0.155 -4.648 13.102 1.00 98.00 104 PHE A C 1
ATOM 825 O O . PHE A 1 104 ? -1.300 -4.207 13.136 1.00 98.00 104 PHE A O 1
ATOM 832 N N . ARG A 1 105 ? 0.913 -3.857 13.203 1.00 97.50 105 ARG A N 1
ATOM 833 C CA . ARG A 1 105 ? 0.794 -2.403 13.316 1.00 97.50 105 ARG A CA 1
ATOM 834 C C . ARG A 1 105 ? 0.259 -1.777 12.027 1.00 97.50 105 ARG A C 1
ATOM 836 O O . ARG A 1 105 ? 0.595 -2.223 10.925 1.00 97.50 105 ARG A O 1
ATOM 843 N N . LYS A 1 106 ? -0.540 -0.721 12.167 1.00 96.75 106 LYS A N 1
ATOM 844 C CA . LYS A 1 106 ? -0.943 0.159 11.062 1.00 96.75 106 LYS A CA 1
ATOM 845 C C . LYS A 1 106 ? 0.274 0.866 10.463 1.00 96.75 106 LYS A C 1
ATOM 847 O O . LYS A 1 106 ? 1.291 1.064 11.127 1.00 96.75 106 LYS A O 1
ATOM 852 N N . ALA A 1 107 ? 0.171 1.275 9.202 1.00 94.06 107 ALA A N 1
ATOM 853 C CA . ALA A 1 107 ? 1.215 2.078 8.571 1.00 94.06 107 ALA A CA 1
ATOM 854 C C . ALA A 1 107 ? 1.403 3.410 9.326 1.00 94.06 107 ALA A C 1
ATOM 856 O O . ALA A 1 107 ? 0.461 4.188 9.455 1.00 94.06 107 ALA A O 1
ATOM 857 N N . GLY A 1 108 ? 2.613 3.659 9.839 1.00 92.69 108 GLY A N 1
ATOM 858 C CA . GLY A 1 108 ? 2.945 4.900 10.551 1.00 92.69 108 GLY A CA 1
ATOM 859 C C . GLY A 1 108 ? 2.269 5.082 11.918 1.00 92.69 108 GLY A C 1
ATOM 860 O O . GLY A 1 108 ? 2.218 6.206 12.401 1.00 92.69 108 GLY A O 1
ATOM 861 N N . SER A 1 109 ? 1.747 4.019 12.542 1.00 95.44 109 SER A N 1
ATOM 862 C CA . SER A 1 109 ? 1.110 4.079 13.868 1.00 95.44 109 SER A CA 1
ATOM 863 C C . SER A 1 109 ? 1.484 2.864 14.732 1.00 95.44 109 SER A C 1
ATOM 865 O O . SER A 1 109 ? 1.893 1.816 14.228 1.00 95.44 109 SER A O 1
ATOM 867 N N . SER A 1 110 ? 1.366 3.007 16.054 1.00 94.38 110 SER A N 1
ATOM 868 C CA . SER A 1 110 ? 1.456 1.907 17.022 1.00 94.38 110 SER A CA 1
ATOM 869 C C . SER A 1 110 ? 0.184 1.058 17.107 1.00 94.38 110 SER A C 1
ATOM 871 O O . SER A 1 110 ? 0.238 -0.032 17.676 1.00 94.38 110 SER A O 1
ATOM 873 N N . ASP A 1 111 ? -0.933 1.530 16.547 1.00 96.31 111 ASP A N 1
ATOM 874 C CA . ASP A 1 111 ? -2.229 0.848 16.602 1.00 96.31 111 ASP A CA 1
ATOM 875 C C . ASP A 1 111 ? -2.201 -0.489 15.861 1.00 96.31 111 ASP A C 1
ATOM 877 O O . ASP A 1 111 ? -1.554 -0.630 14.818 1.00 96.31 111 ASP A O 1
ATOM 881 N N . ILE A 1 112 ? -2.961 -1.461 16.366 1.00 97.25 112 ILE A N 1
ATOM 882 C CA . ILE A 1 112 ? -3.049 -2.807 15.796 1.00 97.25 112 ILE A CA 1
ATOM 883 C C . ILE A 1 112 ? -4.217 -2.895 14.806 1.00 97.25 112 ILE A C 1
ATOM 885 O O . ILE A 1 112 ? -5.343 -2.502 15.106 1.00 97.25 112 ILE A O 1
ATOM 889 N N . VAL A 1 113 ? -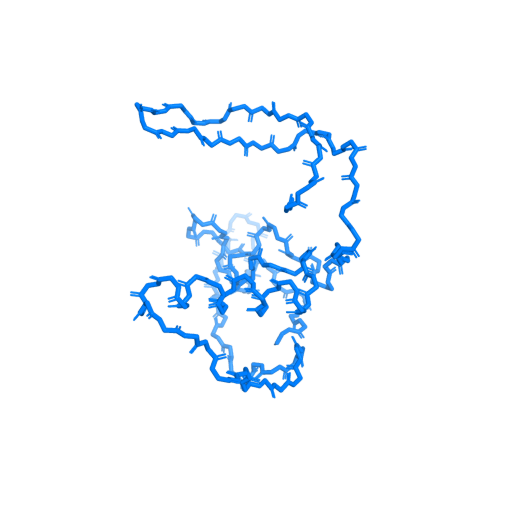3.944 -3.452 13.625 1.00 96.94 113 VAL A N 1
ATOM 890 C CA . VAL A 1 113 ? -4.955 -3.984 12.707 1.00 96.94 113 VAL A CA 1
ATOM 891 C C . VAL A 1 113 ? -5.236 -5.414 13.114 1.00 96.94 113 VAL A C 1
ATOM 893 O O . VAL A 1 113 ? -4.318 -6.230 13.100 1.00 96.94 113 VAL A O 1
ATOM 896 N N . ASP A 1 114 ? -6.485 -5.711 13.448 1.00 96.69 114 ASP A N 1
ATOM 897 C CA . ASP A 1 114 ? -6.907 -7.074 13.749 1.00 96.69 114 ASP A CA 1
ATOM 898 C C . ASP A 1 114 ? -6.881 -7.918 12.464 1.00 96.69 114 ASP A C 1
ATOM 900 O O . ASP A 1 114 ? -7.568 -7.612 11.483 1.00 96.69 114 ASP A O 1
ATOM 904 N N . VAL A 1 115 ? -6.019 -8.934 12.437 1.00 96.56 115 VAL A N 1
ATOM 905 C CA . VAL A 1 115 ? -5.728 -9.711 11.227 1.00 96.56 115 VAL A CA 1
ATOM 906 C C . VAL A 1 115 ? -6.636 -10.929 11.183 1.00 96.56 115 VAL A C 1
ATOM 908 O O . VAL A 1 115 ? -6.599 -11.774 12.074 1.00 96.56 115 VAL A O 1
ATOM 911 N N . LYS A 1 116 ? -7.423 -11.047 10.112 1.00 96.19 116 LYS A N 1
ATOM 912 C CA . LYS A 1 116 ? -8.246 -12.232 9.828 1.00 96.19 116 LYS A CA 1
ATOM 913 C C . LYS A 1 116 ? -7.627 -13.122 8.755 1.00 96.19 116 LYS A C 1
ATOM 915 O O . LYS A 1 116 ? -7.833 -14.329 8.775 1.00 96.19 116 LYS A O 1
ATOM 920 N N . GLN A 1 117 ? -6.859 -12.537 7.836 1.00 96.75 117 GLN A N 1
ATOM 921 C CA . GLN A 1 117 ? -6.139 -13.251 6.781 1.00 96.75 117 GLN A CA 1
ATOM 922 C C . GLN A 1 117 ? -4.796 -12.566 6.500 1.00 96.75 117 GLN A C 1
ATOM 924 O O . GLN A 1 117 ? -4.689 -11.342 6.545 1.00 96.75 117 GLN A O 1
ATOM 929 N N . CYS A 1 118 ? -3.765 -13.346 6.181 1.00 97.62 118 CYS A N 1
ATOM 930 C CA . CYS A 1 118 ? -2.464 -12.833 5.754 1.00 97.62 118 CYS A CA 1
ATOM 931 C C . CYS A 1 118 ? -1.923 -13.728 4.626 1.00 97.62 118 CYS A C 1
ATOM 933 O O . CYS A 1 118 ? -1.388 -14.789 4.926 1.00 97.62 118 CYS A O 1
ATOM 935 N N . PRO A 1 119 ? -2.088 -13.343 3.345 1.00 97.31 119 PRO A N 1
ATOM 936 C CA . PRO A 1 119 ? -1.764 -14.209 2.205 1.00 97.31 119 PRO A CA 1
ATOM 937 C C . PRO A 1 119 ? -0.271 -14.255 1.838 1.00 97.31 119 PRO A C 1
ATOM 939 O O . PRO A 1 119 ? 0.090 -14.951 0.893 1.00 97.31 119 PRO A O 1
ATOM 942 N N . ILE A 1 120 ? 0.584 -13.481 2.514 1.00 96.06 120 ILE A N 1
ATOM 943 C CA . ILE A 1 120 ? 2.031 -13.417 2.252 1.00 96.06 120 ILE A CA 1
ATOM 944 C C . ILE A 1 120 ? 2.824 -14.398 3.100 1.00 96.06 120 ILE A C 1
ATOM 946 O O . ILE A 1 120 ? 2.425 -14.645 4.256 1.00 96.06 120 ILE A O 1
#